Protein AF-A0A7X7BBA7-F1 (afdb_monomer_lite)

Secondary structure (DSSP, 8-state):
-EEEEEESS-BTTTB-TT-EEEEEHHHIIIIITTTTSEEE--HHHHHHHHHHHHHHHHHHHHHHHHHHHHHHHHHT----------

Foldseek 3Di:
DKAWWAFCAADPPAGHHGDIGIGDPCCCPVPCVVVVRIDHDDPVVNVVSVVVVVVVVVVVVVVVVVVVVVVVVVVPDDDDDDDDDD

pLDDT: mean 78.53, std 7.38, range [59.0, 90.94]

Radius of gyration: 23.04 Å; chains: 1; bounding box: 70×30×50 Å

Sequence (86 aa):
MSTELLLLSDIDKLGKAGDVVKVADGYARNYLLPQDLAAPVSKHALRRLEKLRKEREEVSRIQLAEAKEKASKLDNASVTLRAKTV

Structure (mmCIF, N/CA/C/O backbone):
data_AF-A0A7X7BBA7-F1
#
_entry.id   AF-A0A7X7BBA7-F1
#
loop_
_atom_site.group_PDB
_atom_site.id
_atom_site.type_symbol
_atom_site.label_atom_id
_atom_site.label_alt_id
_atom_site.label_comp_id
_atom_site.label_asym_id
_atom_site.label_entity_id
_atom_site.label_seq_id
_atom_site.pdbx_PDB_ins_code
_atom_site.Cartn_x
_atom_site.Cartn_y
_atom_site.Cartn_z
_atom_site.occupancy
_atom_site.B_iso_or_equiv
_atom_site.auth_seq_id
_atom_site.auth_comp_id
_atom_site.auth_asym_id
_atom_site.auth_atom_id
_atom_site.pdbx_PDB_model_num
ATOM 1 N N . MET A 1 1 ? 22.227 -1.620 -15.753 1.00 64.06 1 MET A N 1
ATOM 2 C CA . MET A 1 1 ? 21.364 -0.455 -15.469 1.00 64.06 1 MET A CA 1
ATOM 3 C C . MET A 1 1 ? 20.153 -0.929 -14.684 1.00 64.06 1 MET A C 1
ATOM 5 O O . MET A 1 1 ? 19.658 -2.019 -14.964 1.00 64.06 1 MET A O 1
ATOM 9 N N . SER A 1 2 ? 19.751 -0.173 -13.668 1.00 74.56 2 SER A N 1
ATOM 10 C CA . SER A 1 2 ? 18.671 -0.535 -12.747 1.00 74.56 2 SER A CA 1
ATOM 11 C C . SER A 1 2 ? 17.790 0.686 -12.507 1.00 74.56 2 SER A C 1
ATOM 13 O O . SER A 1 2 ? 18.319 1.725 -12.103 1.00 74.56 2 SER 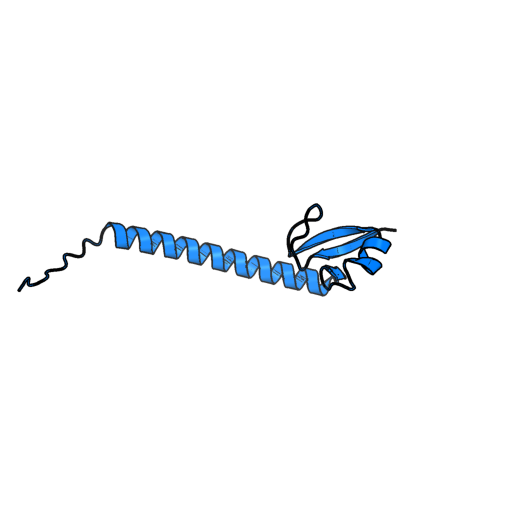A O 1
ATOM 15 N N . THR A 1 3 ? 16.487 0.545 -12.718 1.00 83.19 3 THR A N 1
ATOM 16 C CA . THR A 1 3 ? 15.490 1.611 -12.597 1.00 83.19 3 THR A CA 1
ATOM 17 C C . THR A 1 3 ? 14.647 1.389 -11.345 1.00 83.19 3 THR A C 1
ATOM 19 O O . THR A 1 3 ? 14.272 0.259 -11.028 1.00 83.19 3 THR A O 1
ATOM 22 N N . GLU A 1 4 ? 14.360 2.469 -10.623 1.00 83.94 4 GLU A N 1
ATOM 23 C CA . GLU A 1 4 ? 13.449 2.457 -9.479 1.00 83.94 4 GLU A CA 1
ATOM 24 C C . GLU A 1 4 ? 12.019 2.700 -9.961 1.00 83.94 4 GLU A C 1
ATOM 26 O O . GLU A 1 4 ? 11.735 3.670 -10.672 1.00 83.94 4 GLU A O 1
ATOM 31 N N . LEU A 1 5 ? 11.124 1.794 -9.583 1.00 82.38 5 LEU A N 1
ATOM 32 C CA . LEU A 1 5 ? 9.714 1.821 -9.940 1.00 82.38 5 LEU A CA 1
ATOM 33 C C . LEU A 1 5 ? 8.858 1.681 -8.685 1.00 82.38 5 LEU A C 1
ATOM 35 O O . LEU A 1 5 ? 9.215 0.974 -7.744 1.00 82.38 5 LEU A O 1
ATOM 39 N N . LEU A 1 6 ? 7.716 2.357 -8.693 1.00 84.06 6 LEU A N 1
ATOM 40 C CA . LEU A 1 6 ? 6.670 2.186 -7.700 1.00 84.06 6 LEU A CA 1
ATOM 41 C C . LEU A 1 6 ? 5.698 1.122 -8.201 1.00 84.06 6 LEU A C 1
ATOM 43 O O . LEU A 1 6 ? 5.102 1.302 -9.260 1.00 84.06 6 LEU A O 1
ATOM 47 N N . LEU A 1 7 ? 5.497 0.057 -7.433 1.00 85.62 7 LEU A N 1
ATOM 48 C CA . LEU A 1 7 ? 4.504 -0.960 -7.764 1.00 85.62 7 LEU A CA 1
ATOM 49 C C . LEU A 1 7 ? 3.090 -0.420 -7.537 1.00 85.62 7 LEU A C 1
ATOM 51 O O . LEU A 1 7 ? 2.790 0.146 -6.488 1.00 85.62 7 LEU A O 1
ATOM 55 N N . LEU A 1 8 ? 2.216 -0.601 -8.522 1.00 82.69 8 LEU A N 1
ATOM 56 C CA . LEU A 1 8 ? 0.790 -0.279 -8.428 1.00 82.69 8 LEU A CA 1
ATOM 57 C C . LEU A 1 8 ? -0.036 -1.498 -8.003 1.00 82.69 8 LEU A C 1
ATOM 59 O O . LEU A 1 8 ? -1.094 -1.334 -7.402 1.00 82.69 8 LEU A O 1
ATOM 63 N N . SER A 1 9 ? 0.467 -2.699 -8.290 1.00 80.75 9 SER A N 1
ATOM 64 C CA . SER A 1 9 ? -0.167 -3.979 -7.970 1.00 80.75 9 SER A CA 1
ATOM 65 C C . SER A 1 9 ? 0.774 -4.876 -7.169 1.00 80.75 9 SER A C 1
ATOM 67 O O . SER A 1 9 ? 1.995 -4.717 -7.236 1.00 80.75 9 SER A O 1
ATOM 69 N N . ASP A 1 10 ? 0.203 -5.822 -6.424 1.00 85.25 10 ASP A N 1
ATOM 70 C CA . ASP A 1 10 ? 0.965 -6.867 -5.740 1.00 85.25 10 ASP A CA 1
ATOM 71 C C . ASP A 1 10 ? 1.558 -7.825 -6.781 1.00 85.25 10 ASP A C 1
ATOM 73 O O . ASP A 1 10 ? 0.839 -8.347 -7.636 1.00 85.25 10 ASP A O 1
ATOM 77 N N . ILE A 1 11 ? 2.871 -8.054 -6.723 1.00 82.94 11 ILE A N 1
ATOM 78 C CA . ILE A 1 11 ? 3.561 -8.969 -7.637 1.00 82.94 11 ILE A CA 1
ATOM 79 C C . ILE A 1 11 ? 4.374 -9.956 -6.815 1.00 82.94 11 ILE A C 1
ATOM 81 O O . ILE A 1 11 ? 5.270 -9.571 -6.053 1.00 82.94 11 ILE A O 1
ATOM 85 N N . ASP A 1 12 ? 4.107 -11.242 -7.031 1.00 78.00 12 ASP A N 1
ATOM 86 C CA . ASP A 1 12 ? 4.868 -12.317 -6.412 1.00 78.00 12 ASP A CA 1
ATOM 87 C C . ASP A 1 12 ? 6.364 -12.150 -6.708 1.00 78.00 12 ASP A C 1
ATOM 89 O O . ASP A 1 12 ? 6.786 -12.037 -7.860 1.00 78.00 12 ASP A O 1
ATOM 93 N N . LYS A 1 13 ? 7.168 -12.167 -5.636 1.00 81.25 13 LYS A N 1
ATOM 94 C CA . LYS A 1 13 ? 8.636 -11.989 -5.601 1.00 81.25 13 LYS A CA 1
ATOM 95 C C . LYS A 1 13 ? 9.164 -10.551 -5.680 1.00 81.25 13 LYS A C 1
ATOM 97 O O . LYS A 1 13 ? 10.348 -10.375 -5.404 1.00 81.25 13 LYS A O 1
ATOM 102 N N . LEU A 1 14 ? 8.350 -9.542 -6.010 1.00 81.00 14 LEU A N 1
ATOM 103 C CA . LEU A 1 14 ? 8.798 -8.138 -6.014 1.00 81.00 14 LEU A CA 1
ATOM 104 C C . LEU A 1 14 ? 8.343 -7.355 -4.785 1.00 81.00 14 LEU A C 1
ATOM 106 O O . LEU A 1 14 ? 9.147 -6.618 -4.220 1.00 81.00 14 LEU A O 1
ATOM 110 N N . GLY A 1 15 ? 7.089 -7.508 -4.363 1.00 83.50 15 GLY A N 1
ATOM 111 C CA . GLY A 1 15 ? 6.552 -6.759 -3.230 1.00 83.50 15 GLY A CA 1
ATOM 112 C C . GLY A 1 15 ? 5.075 -6.431 -3.382 1.00 83.50 15 GLY A C 1
ATOM 113 O O . GLY A 1 15 ? 4.391 -6.965 -4.259 1.00 83.50 15 GLY A O 1
ATOM 114 N N . LYS A 1 16 ? 4.594 -5.555 -2.498 1.00 83.50 16 LYS A N 1
ATOM 115 C CA . LYS A 1 16 ? 3.196 -5.134 -2.475 1.00 83.50 16 LYS A CA 1
ATOM 116 C C . LYS A 1 16 ? 2.976 -3.823 -3.227 1.00 83.50 16 LYS A C 1
ATOM 118 O O . LYS A 1 16 ? 3.900 -3.039 -3.451 1.00 83.50 16 LYS A O 1
ATOM 123 N N . ALA A 1 17 ? 1.722 -3.564 -3.576 1.00 79.44 17 ALA A N 1
ATOM 124 C CA . ALA A 1 17 ? 1.262 -2.305 -4.130 1.00 79.44 17 ALA A CA 1
ATOM 125 C C . ALA A 1 17 ? 1.645 -1.137 -3.203 1.00 79.44 17 ALA A C 1
ATOM 127 O O . ALA A 1 17 ? 1.312 -1.105 -2.014 1.00 79.44 17 ALA A O 1
ATOM 128 N N . GLY A 1 18 ? 2.341 -0.151 -3.764 1.00 78.81 18 GLY A N 1
ATOM 129 C CA . GLY A 1 18 ? 2.845 1.026 -3.062 1.00 78.81 18 GLY A CA 1
ATOM 130 C C . GLY A 1 18 ? 4.296 0.927 -2.590 1.00 78.81 18 GLY A C 1
ATOM 131 O O . GLY A 1 18 ? 4.784 1.889 -1.992 1.00 78.81 18 GLY A O 1
ATOM 132 N N . ASP A 1 19 ? 4.991 -0.180 -2.855 1.00 81.38 19 ASP A N 1
ATOM 133 C CA . ASP A 1 19 ? 6.413 -0.309 -2.543 1.00 81.38 19 ASP A CA 1
ATOM 134 C C . ASP A 1 19 ? 7.294 0.181 -3.697 1.00 81.38 19 ASP A C 1
ATOM 136 O O . ASP A 1 19 ? 6.968 0.041 -4.880 1.00 81.38 19 ASP A O 1
ATOM 140 N N . VAL A 1 20 ? 8.426 0.789 -3.337 1.00 83.19 20 VAL A N 1
ATOM 141 C CA . VAL A 1 20 ? 9.441 1.240 -4.292 1.00 83.19 20 VAL A CA 1
ATOM 142 C C . VAL A 1 20 ? 10.493 0.152 -4.418 1.00 83.19 20 VAL A C 1
ATOM 144 O O . VAL A 1 20 ? 11.187 -0.165 -3.453 1.00 83.19 20 VAL A O 1
ATOM 147 N N . VAL A 1 21 ? 10.617 -0.411 -5.616 1.00 83.69 21 VAL A N 1
ATOM 148 C CA . VAL A 1 21 ? 11.529 -1.516 -5.907 1.00 83.69 21 VAL A CA 1
ATOM 149 C C . VAL A 1 21 ? 12.495 -1.138 -7.017 1.00 83.69 21 VAL A C 1
ATOM 151 O O . VAL A 1 21 ? 12.160 -0.428 -7.968 1.00 83.69 21 VAL A O 1
ATOM 154 N N . LYS A 1 22 ? 13.726 -1.631 -6.894 1.00 87.44 22 LYS A N 1
ATOM 155 C CA . LYS A 1 22 ? 14.779 -1.428 -7.884 1.00 87.44 22 LYS A CA 1
ATOM 156 C C . LYS A 1 22 ? 14.865 -2.656 -8.779 1.00 87.44 22 LYS A C 1
ATOM 158 O O . LYS A 1 22 ? 15.225 -3.735 -8.318 1.00 87.44 22 LYS A O 1
ATOM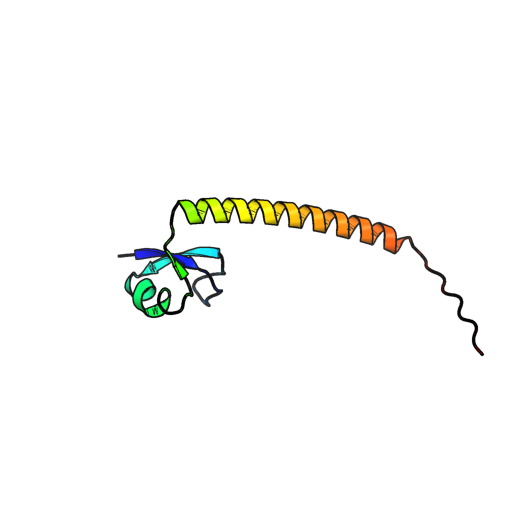 163 N N . VAL A 1 23 ? 14.544 -2.492 -10.057 1.00 87.44 23 VAL A N 1
ATOM 164 C CA . VAL A 1 23 ? 14.490 -3.591 -11.031 1.00 87.44 23 VAL A CA 1
ATOM 165 C C . VAL A 1 23 ? 15.418 -3.337 -12.211 1.00 87.44 23 VAL A C 1
ATOM 167 O O . VAL A 1 23 ? 15.885 -2.220 -12.438 1.00 87.44 23 VAL A O 1
ATOM 170 N N . ALA A 1 24 ? 15.697 -4.380 -12.989 1.00 89.69 24 ALA A N 1
ATOM 171 C CA . ALA A 1 24 ? 16.422 -4.233 -14.244 1.00 89.69 24 ALA A CA 1
ATOM 172 C C . ALA A 1 24 ? 15.597 -3.427 -15.261 1.00 89.69 24 ALA A C 1
ATOM 174 O O . ALA A 1 24 ? 14.392 -3.638 -15.405 1.00 89.69 24 ALA A O 1
ATOM 175 N N . ASP A 1 25 ? 16.257 -2.555 -16.023 1.00 87.19 25 ASP A N 1
ATOM 176 C CA . ASP A 1 25 ? 15.597 -1.670 -16.995 1.00 87.19 25 ASP A CA 1
ATOM 177 C C . ASP A 1 25 ? 14.752 -2.412 -18.038 1.00 87.19 25 ASP A C 1
ATOM 179 O O . ASP A 1 25 ? 13.711 -1.911 -18.462 1.00 87.19 25 ASP A O 1
ATOM 183 N N . GLY A 1 26 ? 15.193 -3.601 -18.462 1.00 89.19 26 GLY A N 1
ATOM 184 C CA . GLY A 1 26 ? 14.444 -4.429 -19.408 1.00 89.19 26 GLY A CA 1
ATOM 185 C C . GLY A 1 26 ? 13.150 -4.970 -18.802 1.00 89.19 26 GLY A C 1
ATOM 186 O O . GLY A 1 26 ? 12.121 -4.992 -19.468 1.00 89.19 26 GLY A O 1
ATOM 187 N N . TYR A 1 27 ? 13.173 -5.335 -17.519 1.00 87.81 27 TYR A N 1
ATOM 188 C CA . TYR A 1 27 ? 11.987 -5.814 -16.808 1.00 87.81 27 TYR A CA 1
ATOM 189 C C . TYR A 1 27 ? 10.981 -4.681 -16.567 1.00 87.81 27 TYR A C 1
ATOM 191 O O . TYR A 1 27 ? 9.781 -4.851 -16.780 1.00 87.81 27 TYR A O 1
ATOM 199 N N . ALA A 1 28 ? 11.482 -3.490 -16.229 1.00 86.69 28 ALA A N 1
ATOM 200 C CA . ALA A 1 28 ? 10.687 -2.270 -16.171 1.00 86.69 28 ALA A CA 1
ATOM 201 C C . ALA A 1 28 ? 9.963 -1.997 -17.500 1.00 86.69 28 ALA A C 1
ATOM 203 O O . ALA A 1 28 ? 8.741 -1.888 -17.521 1.00 86.69 28 ALA A O 1
ATOM 204 N N . ARG A 1 29 ? 10.709 -1.904 -18.611 1.00 87.12 29 ARG A N 1
ATOM 205 C CA . ARG A 1 29 ? 10.179 -1.467 -19.915 1.00 87.12 29 ARG A CA 1
ATOM 206 C C . ARG A 1 29 ? 9.331 -2.506 -20.638 1.00 87.12 29 ARG A C 1
ATOM 208 O O . ARG A 1 29 ? 8.396 -2.115 -21.322 1.00 87.12 29 ARG A O 1
ATOM 215 N N . ASN A 1 30 ? 9.645 -3.793 -20.500 1.00 90.94 30 ASN A N 1
ATOM 216 C CA . ASN A 1 30 ? 8.977 -4.842 -21.276 1.00 90.94 30 ASN A CA 1
ATOM 217 C C . ASN A 1 30 ? 7.800 -5.486 -20.535 1.00 90.94 30 ASN A C 1
ATOM 219 O O . ASN A 1 30 ? 6.936 -6.065 -21.185 1.00 90.94 30 ASN A O 1
ATOM 223 N N . TYR A 1 31 ? 7.773 -5.425 -19.199 1.00 86.38 31 TYR A N 1
ATOM 224 C CA . TYR A 1 31 ? 6.766 -6.121 -18.392 1.00 86.38 31 TYR A CA 1
ATOM 225 C C . TYR A 1 31 ? 5.967 -5.165 -17.506 1.00 86.38 31 TYR A C 1
ATOM 227 O O . TYR A 1 31 ? 4.749 -5.096 -17.627 1.00 86.38 31 TYR A O 1
ATOM 235 N N . LEU A 1 32 ? 6.638 -4.389 -16.651 1.00 86.44 32 LEU A N 1
ATOM 236 C CA . LEU A 1 32 ? 5.945 -3.609 -15.620 1.00 86.44 32 LEU A CA 1
ATOM 237 C C . LEU A 1 32 ? 5.240 -2.355 -16.154 1.00 86.44 32 LEU A C 1
ATOM 239 O O . LEU A 1 32 ? 4.126 -2.063 -15.730 1.00 86.44 32 LEU A O 1
ATOM 243 N N . LEU A 1 33 ? 5.885 -1.621 -17.066 1.00 85.06 33 LEU A N 1
ATOM 244 C CA . LEU A 1 33 ? 5.346 -0.394 -17.661 1.00 85.06 33 LEU A CA 1
ATOM 245 C C . LEU A 1 33 ? 4.190 -0.664 -18.644 1.00 85.06 33 LEU A C 1
ATOM 247 O O . LEU A 1 33 ? 3.182 0.022 -18.534 1.00 85.06 33 LEU A O 1
ATOM 251 N N . PRO A 1 34 ? 4.268 -1.642 -19.573 1.00 87.62 34 PRO A N 1
ATOM 252 C CA . PRO A 1 34 ? 3.179 -1.884 -20.524 1.00 87.62 34 PRO A CA 1
ATOM 253 C C . PRO A 1 34 ? 1.930 -2.516 -19.900 1.00 87.62 34 PRO A C 1
ATOM 255 O O . PRO A 1 34 ? 0.857 -2.424 -20.482 1.00 87.62 34 PRO A O 1
ATOM 258 N N . GLN A 1 35 ? 2.070 -3.192 -18.754 1.00 86.50 35 GLN A N 1
ATOM 259 C CA . GLN A 1 35 ? 0.951 -3.816 -18.038 1.00 86.50 35 GLN A CA 1
ATOM 260 C C . GLN A 1 35 ? 0.378 -2.925 -16.924 1.00 86.50 35 GLN A C 1
ATOM 262 O O . GLN A 1 35 ? -0.420 -3.405 -16.124 1.00 86.50 35 GLN A O 1
ATOM 267 N N . ASP A 1 36 ? 0.818 -1.665 -16.822 1.00 82.31 36 ASP A N 1
ATOM 268 C CA . ASP A 1 36 ? 0.424 -0.729 -15.757 1.00 82.31 36 ASP A CA 1
ATOM 269 C C . ASP A 1 36 ? 0.629 -1.284 -14.330 1.00 82.31 36 ASP A C 1
ATOM 271 O O . ASP A 1 36 ? -0.019 -0.876 -13.365 1.00 82.31 36 ASP A O 1
ATOM 275 N N . LEU A 1 37 ? 1.574 -2.216 -14.170 1.00 83.81 37 LEU A N 1
ATOM 276 C CA . LEU A 1 37 ? 1.893 -2.839 -12.885 1.00 83.81 37 LEU A CA 1
ATOM 277 C C . LEU A 1 37 ? 2.836 -1.974 -12.045 1.00 83.81 37 LEU A C 1
ATOM 279 O O . LEU A 1 37 ? 2.900 -2.140 -10.824 1.00 83.81 37 LEU A O 1
ATOM 283 N N . ALA A 1 38 ? 3.572 -1.055 -12.676 1.00 83.88 38 ALA A N 1
ATOM 284 C CA . ALA A 1 38 ? 4.450 -0.129 -11.978 1.00 83.88 38 ALA A CA 1
ATOM 285 C C . ALA A 1 38 ? 4.560 1.233 -12.674 1.00 83.88 38 ALA A C 1
ATOM 287 O O . ALA A 1 38 ? 4.536 1.332 -13.899 1.00 83.88 38 ALA A O 1
ATOM 288 N N . ALA A 1 39 ? 4.756 2.281 -11.879 1.00 81.06 39 ALA A N 1
ATOM 289 C CA . ALA A 1 39 ? 4.934 3.651 -12.341 1.00 81.06 39 ALA A CA 1
ATOM 290 C C . ALA A 1 39 ? 6.362 4.162 -12.070 1.00 81.06 39 ALA A C 1
ATOM 292 O O . ALA A 1 39 ? 6.979 3.785 -11.066 1.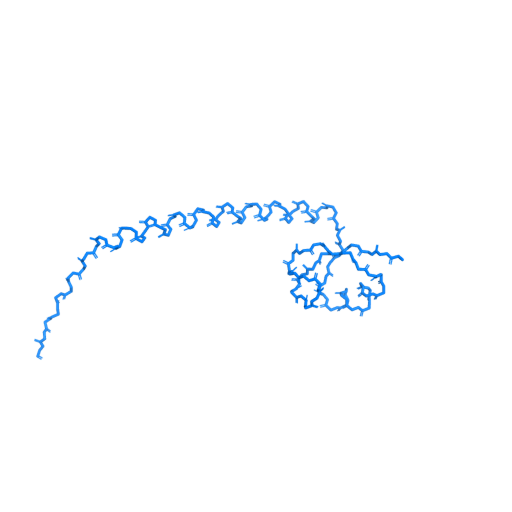00 81.06 39 ALA A O 1
ATOM 293 N N . PRO A 1 40 ? 6.898 5.058 -12.921 1.00 80.50 40 PRO A N 1
ATOM 294 C CA . PRO A 1 40 ? 8.172 5.719 -12.668 1.00 80.50 40 PRO A CA 1
ATOM 295 C C . PRO A 1 40 ? 8.135 6.515 -11.363 1.00 80.50 40 PRO A C 1
ATOM 297 O O . PRO A 1 40 ? 7.207 7.286 -11.097 1.00 80.50 40 PRO A O 1
ATOM 300 N N . VAL A 1 41 ? 9.181 6.348 -10.554 1.00 74.50 41 VAL A N 1
ATOM 301 C CA . VAL A 1 41 ? 9.324 7.048 -9.277 1.00 74.50 41 VAL A CA 1
ATOM 302 C C . VAL A 1 41 ? 9.646 8.518 -9.543 1.00 74.50 41 VAL A C 1
ATOM 304 O O . VAL A 1 41 ? 10.795 8.921 -9.701 1.00 74.50 41 VAL A O 1
ATOM 307 N N . SER A 1 42 ? 8.610 9.354 -9.587 1.00 76.81 42 SER A N 1
ATOM 308 C CA . SER A 1 42 ? 8.780 10.804 -9.517 1.00 76.81 42 SER A CA 1
ATOM 309 C C . SER A 1 42 ? 8.898 11.233 -8.055 1.00 76.81 42 SER A C 1
ATOM 311 O O . SER A 1 42 ? 8.070 10.855 -7.222 1.00 76.81 42 SER A O 1
ATOM 313 N N . LYS A 1 43 ? 9.877 12.091 -7.733 1.00 67.69 43 LYS A N 1
ATOM 314 C CA . LYS A 1 43 ? 10.040 12.680 -6.385 1.00 67.69 43 LYS A CA 1
ATOM 315 C C . LYS A 1 43 ? 8.752 13.343 -5.870 1.00 67.69 43 LYS A C 1
ATOM 317 O O . LYS A 1 43 ? 8.505 13.361 -4.666 1.00 67.69 43 LYS A O 1
ATOM 322 N N . HIS A 1 44 ? 7.914 13.861 -6.770 1.00 68.56 44 HIS A N 1
ATOM 323 C CA . HIS A 1 44 ? 6.610 14.432 -6.427 1.00 68.56 44 HIS A CA 1
ATOM 324 C C . HIS A 1 44 ? 5.571 13.364 -6.061 1.00 68.56 44 HIS A C 1
ATOM 326 O O . HIS A 1 44 ? 4.822 13.545 -5.101 1.00 68.56 44 HIS A O 1
ATOM 332 N N . ALA A 1 45 ? 5.546 12.246 -6.792 1.00 66.94 45 ALA A N 1
ATOM 333 C CA . ALA A 1 45 ? 4.638 11.132 -6.529 1.00 66.94 45 ALA A CA 1
ATOM 334 C C . ALA A 1 45 ? 4.965 10.451 -5.192 1.00 66.94 45 ALA A C 1
ATOM 336 O O . ALA A 1 45 ? 4.057 10.198 -4.405 1.00 66.94 45 ALA A O 1
ATOM 337 N N . LEU A 1 46 ? 6.256 10.268 -4.890 1.00 69.88 46 LEU A N 1
ATOM 338 C CA . LEU A 1 46 ? 6.741 9.742 -3.608 1.00 69.88 46 LEU A CA 1
ATOM 339 C C . LEU A 1 46 ? 6.260 10.579 -2.417 1.00 69.88 46 LEU A C 1
ATOM 341 O O . LEU A 1 46 ? 5.614 10.057 -1.514 1.00 69.88 46 LEU A O 1
ATOM 345 N N . ARG A 1 47 ? 6.487 11.899 -2.451 1.00 70.81 47 ARG A N 1
ATOM 346 C CA . ARG A 1 47 ? 6.037 12.806 -1.381 1.00 70.81 47 ARG A CA 1
ATOM 347 C C . ARG A 1 47 ? 4.520 12.794 -1.201 1.00 70.81 47 ARG A C 1
ATOM 349 O O . ARG A 1 47 ? 4.029 12.886 -0.078 1.00 70.81 47 ARG A O 1
ATOM 356 N N . ARG A 1 48 ? 3.765 12.689 -2.300 1.00 69.62 48 ARG A N 1
ATOM 357 C CA . ARG A 1 48 ? 2.300 12.612 -2.251 1.00 69.62 48 ARG A CA 1
ATOM 358 C C . ARG A 1 48 ? 1.832 11.296 -1.633 1.00 69.62 48 ARG A C 1
ATOM 360 O O . ARG A 1 48 ? 0.908 11.312 -0.827 1.00 69.62 48 ARG A O 1
ATOM 367 N N . LEU A 1 49 ? 2.480 10.185 -1.973 1.00 69.44 49 LEU A N 1
ATOM 368 C CA . LEU A 1 49 ? 2.178 8.868 -1.417 1.00 69.44 49 LEU A CA 1
ATOM 369 C C . LEU A 1 49 ? 2.539 8.761 0.058 1.00 69.44 49 LEU A C 1
ATOM 371 O O . LEU A 1 49 ? 1.739 8.236 0.820 1.00 69.44 49 LEU A O 1
ATOM 375 N N . GLU A 1 50 ? 3.682 9.295 0.480 1.00 72.81 50 GLU A N 1
ATOM 376 C CA . GLU A 1 50 ? 4.049 9.352 1.898 1.00 72.81 50 GLU A CA 1
ATOM 377 C C . GLU A 1 50 ? 3.039 10.164 2.708 1.00 72.81 50 GLU A C 1
ATOM 379 O O . GLU A 1 50 ? 2.631 9.745 3.790 1.00 72.81 50 GLU A O 1
ATOM 384 N N . LYS A 1 51 ? 2.591 11.305 2.171 1.00 76.25 51 LYS A N 1
ATOM 385 C CA . LYS A 1 51 ? 1.563 12.126 2.815 1.00 76.25 51 LYS A CA 1
ATOM 386 C C . LYS A 1 51 ? 0.236 11.369 2.934 1.00 76.25 51 LYS A C 1
ATOM 388 O O . LYS A 1 51 ? -0.323 11.301 4.022 1.00 76.25 51 LYS A O 1
ATOM 393 N N . LEU A 1 52 ? -0.214 10.736 1.849 1.00 74.38 52 LEU A N 1
ATOM 394 C CA . LEU A 1 52 ? -1.435 9.925 1.841 1.00 74.38 52 LEU A CA 1
ATOM 395 C C . LEU A 1 52 ? -1.333 8.690 2.750 1.00 74.38 52 LEU A C 1
ATOM 397 O O . LEU A 1 52 ? -2.317 8.333 3.390 1.00 74.38 52 LEU A O 1
ATOM 401 N N . ARG A 1 53 ? -0.165 8.036 2.828 1.00 76.69 53 ARG A N 1
ATOM 402 C CA . ARG A 1 53 ? 0.084 6.918 3.755 1.00 76.69 53 ARG A CA 1
ATOM 403 C C . ARG A 1 53 ? -0.046 7.386 5.202 1.00 76.69 53 ARG A C 1
ATOM 405 O O . ARG A 1 53 ? -0.814 6.786 5.942 1.00 76.69 53 ARG A O 1
ATOM 412 N N . LYS A 1 54 ? 0.608 8.493 5.571 1.00 75.06 54 LYS A N 1
ATOM 413 C CA . LYS A 1 54 ? 0.501 9.072 6.921 1.00 75.06 54 LYS A CA 1
ATOM 414 C C . LYS A 1 54 ? -0.932 9.460 7.280 1.00 75.06 54 LYS A C 1
ATOM 416 O O . LYS A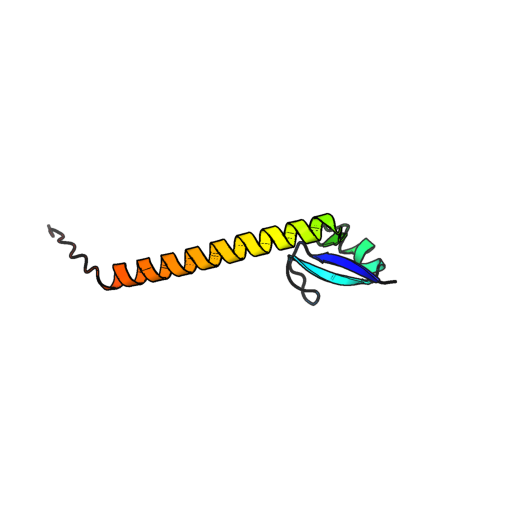 1 54 ? -1.384 9.160 8.378 1.00 75.06 54 LYS A O 1
ATOM 421 N N . GLU A 1 55 ? -1.658 10.086 6.355 1.00 76.75 55 GLU A N 1
ATOM 422 C CA . GLU A 1 55 ? -3.069 10.437 6.560 1.00 76.75 55 GLU A CA 1
ATOM 423 C C . GLU A 1 55 ? -3.938 9.185 6.766 1.00 76.75 55 GLU A C 1
ATOM 425 O O . GLU A 1 55 ? -4.759 9.151 7.681 1.00 76.75 55 GLU A O 1
ATOM 430 N N . ARG A 1 56 ? -3.733 8.121 5.975 1.00 72.06 56 ARG A N 1
ATOM 431 C CA . ARG A 1 56 ? -4.465 6.853 6.147 1.00 72.06 56 ARG A CA 1
ATOM 432 C C . ARG A 1 56 ? -4.119 6.132 7.445 1.00 72.06 56 ARG A C 1
ATOM 434 O O . ARG A 1 56 ? -5.018 5.580 8.070 1.00 72.06 56 ARG A O 1
ATOM 441 N N . GLU A 1 57 ? -2.851 6.114 7.843 1.00 77.12 57 GLU A N 1
ATOM 442 C CA . GLU A 1 57 ? -2.420 5.509 9.109 1.00 77.12 57 GLU A CA 1
ATOM 443 C C . GLU A 1 57 ? -3.047 6.221 10.309 1.00 77.12 57 GLU A C 1
ATOM 445 O O . GLU A 1 57 ? -3.507 5.566 11.246 1.00 77.12 57 GLU A O 1
ATOM 450 N N . GLU A 1 58 ? -3.138 7.551 10.256 1.00 78.44 58 GLU A N 1
ATOM 451 C CA . GLU A 1 58 ? -3.784 8.339 11.303 1.00 78.44 58 GLU A CA 1
ATOM 452 C C . GLU A 1 58 ? -5.281 8.028 11.400 1.00 78.44 58 GLU A C 1
ATOM 454 O O . GLU A 1 58 ? -5.780 7.695 12.476 1.00 78.44 58 GLU A O 1
ATOM 459 N N . VAL A 1 59 ? -5.986 8.027 10.264 1.00 79.50 59 VAL A N 1
ATOM 460 C CA . VAL A 1 59 ? -7.411 7.665 10.209 1.00 79.50 59 VAL A CA 1
ATOM 461 C C . VAL A 1 59 ? -7.635 6.232 10.693 1.00 79.50 59 VAL A C 1
ATOM 463 O O . VAL A 1 59 ? -8.554 5.982 11.472 1.00 79.50 59 VAL A O 1
ATOM 466 N N . SER A 1 60 ? -6.780 5.291 10.288 1.00 74.38 60 SER A N 1
ATOM 467 C CA . SER A 1 60 ? -6.883 3.895 10.712 1.00 74.38 60 SER A CA 1
ATOM 468 C C . SER A 1 60 ? -6.699 3.740 12.220 1.00 74.38 60 SER A C 1
ATOM 470 O O . SER A 1 60 ? -7.410 2.934 12.820 1.00 74.38 60 SER A O 1
ATOM 472 N N . ARG A 1 61 ? -5.791 4.500 12.851 1.00 78.00 61 ARG A N 1
ATOM 473 C CA . ARG A 1 61 ? -5.632 4.493 14.315 1.00 78.00 61 ARG A CA 1
ATOM 474 C C . ARG A 1 61 ? -6.873 5.011 15.028 1.00 78.00 61 ARG A C 1
ATOM 476 O O . ARG A 1 61 ? -7.310 4.379 15.988 1.00 78.00 61 ARG A O 1
ATOM 483 N N . ILE A 1 62 ? -7.442 6.115 14.547 1.00 83.50 62 ILE A N 1
ATOM 484 C CA . ILE A 1 62 ? -8.656 6.707 15.124 1.00 83.50 62 ILE A CA 1
ATOM 485 C C . ILE A 1 62 ? -9.821 5.718 15.024 1.00 83.50 62 ILE A C 1
ATOM 487 O O . ILE A 1 62 ? -10.472 5.433 16.025 1.00 83.50 62 ILE A O 1
ATOM 491 N N . GLN A 1 63 ? -10.025 5.105 13.856 1.00 79.50 63 GLN A N 1
ATOM 492 C CA . GLN A 1 63 ? -11.076 4.102 13.660 1.00 79.50 63 GLN A CA 1
ATOM 493 C C . GLN A 1 63 ? -10.912 2.887 14.581 1.00 79.50 63 GLN A C 1
ATOM 495 O O . GLN A 1 63 ? -11.897 2.384 15.118 1.00 79.50 63 GLN A O 1
ATOM 500 N N . LEU A 1 64 ? -9.677 2.424 14.799 1.00 80.44 64 LEU A N 1
ATOM 501 C CA . LEU A 1 64 ? -9.392 1.317 15.716 1.00 80.44 64 LEU A CA 1
ATOM 502 C C . LEU A 1 64 ? -9.703 1.686 17.172 1.00 80.44 64 LEU A C 1
ATOM 504 O O . LEU A 1 64 ? -10.232 0.859 17.914 1.00 80.44 64 LEU A O 1
ATOM 508 N N . ALA A 1 65 ? -9.385 2.917 17.578 1.00 83.44 65 ALA A N 1
ATOM 509 C CA . ALA A 1 65 ? -9.714 3.426 18.905 1.00 83.44 65 ALA A CA 1
ATOM 510 C C . ALA A 1 65 ? -11.235 3.535 19.099 1.00 83.44 65 ALA A C 1
ATOM 512 O O . ALA A 1 65 ? -11.769 2.973 20.054 1.00 83.44 65 ALA A O 1
ATOM 513 N N . GLU A 1 66 ? -11.949 4.147 18.150 1.00 85.00 66 GLU A N 1
ATOM 514 C CA . GLU A 1 66 ? -13.413 4.246 18.185 1.00 85.00 66 GLU A CA 1
ATOM 515 C C . GLU A 1 66 ? -14.096 2.873 18.188 1.00 85.00 66 GLU A C 1
ATOM 517 O O . GLU A 1 66 ? -15.089 2.671 18.890 1.00 85.00 66 GLU A O 1
ATOM 522 N N . ALA A 1 67 ? -13.585 1.916 17.409 1.00 80.38 67 ALA A N 1
ATOM 523 C CA . ALA A 1 67 ? -14.116 0.558 17.368 1.00 80.38 67 ALA A CA 1
ATOM 524 C C . ALA A 1 67 ? -13.960 -0.147 18.722 1.00 80.38 67 ALA A C 1
ATOM 526 O O . ALA A 1 67 ? -14.901 -0.790 19.185 1.00 80.38 67 ALA A O 1
ATOM 527 N N . LYS A 1 68 ? -12.810 0.020 19.389 1.00 83.06 68 LYS A N 1
ATOM 528 C CA . LYS A 1 68 ? -12.583 -0.514 20.739 1.00 83.06 68 LYS A CA 1
ATOM 529 C C . LYS A 1 68 ? -13.510 0.124 21.768 1.00 83.06 68 LYS A C 1
ATOM 531 O O . LYS A 1 68 ? -14.097 -0.588 22.573 1.00 83.06 68 LYS A O 1
ATOM 536 N N . GLU A 1 69 ? -13.695 1.442 21.719 1.00 84.75 69 GLU A N 1
ATOM 537 C CA . GLU A 1 69 ? -14.629 2.124 22.621 1.00 84.75 69 GLU A CA 1
ATOM 538 C C . GLU A 1 69 ? -16.077 1.665 22.420 1.00 84.75 69 GLU A C 1
ATOM 540 O O . GLU A 1 69 ? -16.806 1.459 23.392 1.00 84.75 69 GLU A O 1
ATOM 545 N N . LYS A 1 70 ? -16.508 1.491 21.165 1.00 82.19 70 LYS A N 1
ATOM 546 C CA . LYS A 1 70 ? -17.844 0.973 20.841 1.00 82.19 70 LYS A CA 1
ATOM 547 C C . LYS A 1 70 ? -18.014 -0.471 21.309 1.00 82.19 70 LYS A C 1
ATOM 549 O O . LYS A 1 70 ? -19.058 -0.775 21.878 1.00 82.19 70 LYS A O 1
ATOM 554 N N . ALA A 1 71 ? -17.005 -1.325 21.134 1.00 81.81 71 ALA A N 1
ATOM 555 C CA . ALA A 1 71 ? -17.029 -2.702 21.628 1.00 81.81 71 ALA A CA 1
ATOM 556 C C . ALA A 1 71 ? -17.225 -2.749 23.153 1.00 81.81 71 ALA A C 1
ATOM 558 O O . ALA A 1 71 ? -18.167 -3.378 23.623 1.00 81.81 71 ALA A O 1
ATOM 559 N N . SER A 1 72 ? -16.451 -1.969 23.916 1.00 80.19 72 SER A N 1
ATOM 560 C CA . SER A 1 72 ? -16.599 -1.895 25.379 1.00 80.19 72 SER A CA 1
ATOM 561 C C . SER A 1 72 ? -17.978 -1.396 25.835 1.00 80.19 72 SER A C 1
ATOM 563 O O . SER A 1 72 ? -18.472 -1.792 26.894 1.00 80.19 72 SER A O 1
ATOM 565 N N . LYS A 1 73 ? -18.615 -0.507 25.061 1.00 79.56 73 LYS A N 1
ATOM 566 C CA . LYS A 1 73 ? -19.984 -0.040 25.338 1.00 79.56 73 LYS A CA 1
ATOM 567 C C . LYS A 1 73 ? -21.029 -1.117 25.039 1.00 79.56 73 LYS A C 1
ATOM 569 O O . LYS A 1 73 ? -22.004 -1.217 25.776 1.00 79.56 73 LYS A O 1
ATOM 574 N N . LEU A 1 74 ? -20.830 -1.901 23.980 1.00 77.38 74 LEU A N 1
ATOM 575 C CA . LEU A 1 74 ? -21.735 -2.981 23.584 1.00 77.38 74 LEU A CA 1
ATOM 576 C C . LEU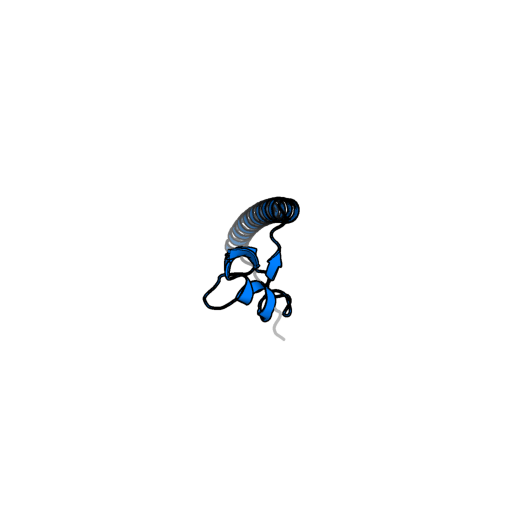 A 1 74 ? -21.649 -4.189 24.522 1.00 77.38 74 LEU A C 1
ATOM 578 O O . LEU A 1 74 ? -22.692 -4.741 24.853 1.00 77.38 74 LEU A O 1
ATOM 582 N N . ASP A 1 75 ? -20.461 -4.543 25.019 1.00 75.62 75 ASP A N 1
ATOM 583 C CA . ASP A 1 75 ? -20.297 -5.651 25.976 1.00 75.62 75 ASP A CA 1
ATOM 584 C C . ASP A 1 75 ? -21.089 -5.431 27.276 1.00 75.62 75 ASP A C 1
ATOM 586 O O . ASP A 1 75 ? -21.574 -6.379 27.889 1.00 75.62 75 ASP A O 1
ATOM 590 N N . ASN A 1 76 ? -21.279 -4.173 27.683 1.00 68.06 76 ASN A N 1
ATOM 591 C CA . ASN A 1 76 ? -22.081 -3.820 28.858 1.00 68.06 76 ASN A CA 1
ATOM 592 C C . ASN A 1 76 ? -23.573 -3.600 28.544 1.00 68.06 76 ASN A C 1
ATOM 594 O O . ASN A 1 76 ? -24.378 -3.410 29.459 1.00 68.06 76 ASN A O 1
ATOM 598 N N . ALA A 1 77 ? -23.968 -3.610 27.269 1.00 66.88 77 ALA A N 1
ATOM 599 C CA . ALA A 1 77 ? -25.341 -3.370 26.847 1.00 66.88 77 ALA A CA 1
ATOM 600 C C . ALA A 1 77 ? -26.097 -4.699 26.698 1.00 66.88 77 ALA A C 1
ATOM 602 O O . ALA A 1 77 ? -26.141 -5.302 25.628 1.00 66.88 77 ALA A O 1
ATOM 603 N N . SER A 1 78 ? -26.753 -5.150 27.770 1.00 63.97 78 SER A N 1
ATOM 604 C CA . SER A 1 78 ? -27.717 -6.252 27.668 1.00 63.97 78 SER A CA 1
ATOM 605 C C . SER A 1 78 ? -29.040 -5.746 27.073 1.00 63.97 78 SER A C 1
ATOM 607 O O . SER A 1 78 ? -29.794 -5.005 27.703 1.00 63.97 78 SER A O 1
ATOM 609 N N . VAL A 1 79 ? -29.336 -6.124 25.826 1.00 69.12 79 VAL A N 1
ATOM 610 C CA . VAL A 1 79 ? -30.611 -5.790 25.172 1.00 69.12 79 VAL A CA 1
ATOM 611 C C . VAL A 1 79 ? -31.589 -6.940 25.386 1.00 69.12 79 VAL A C 1
ATOM 613 O O . VAL A 1 79 ? -31.469 -8.004 24.785 1.00 69.12 79 VAL A O 1
ATOM 616 N N . THR A 1 80 ? -32.578 -6.729 26.254 1.00 71.44 80 THR A N 1
ATOM 617 C CA . THR A 1 80 ? -33.650 -7.709 26.475 1.00 71.44 80 THR A CA 1
ATOM 618 C C . THR A 1 80 ? -34.765 -7.479 25.457 1.00 71.44 80 THR A C 1
ATOM 620 O O . THR A 1 80 ? -35.569 -6.558 25.605 1.00 71.44 80 THR A O 1
ATOM 623 N N . LEU A 1 81 ? -34.829 -8.314 24.419 1.00 66.12 81 LEU A N 1
ATOM 624 C CA . LEU A 1 81 ? -35.921 -8.303 23.444 1.00 66.12 81 LEU A CA 1
ATOM 625 C C . LEU A 1 81 ? -37.096 -9.125 23.985 1.00 66.12 81 LEU A C 1
ATOM 627 O O . LEU A 1 81 ? -37.000 -10.342 24.121 1.00 66.12 81 LEU A O 1
ATOM 631 N N . ARG A 1 82 ? -38.221 -8.471 24.294 1.00 71.69 82 ARG A N 1
ATOM 632 C CA . ARG A 1 82 ? -39.4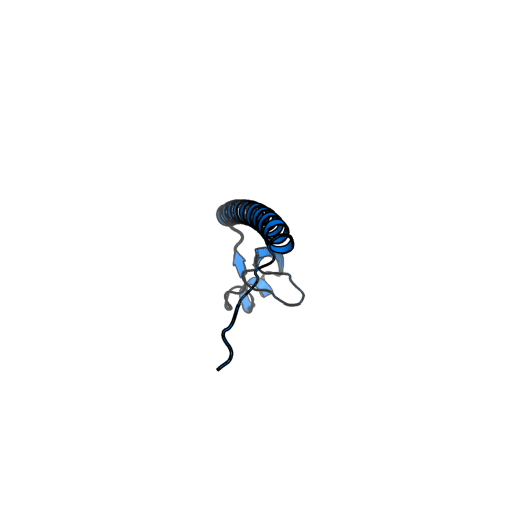72 -9.175 24.609 1.00 71.69 82 ARG A CA 1
ATOM 633 C C . ARG A 1 82 ? -40.251 -9.405 23.321 1.00 71.69 82 ARG A C 1
ATOM 635 O O . ARG A 1 82 ? -40.757 -8.455 22.731 1.00 71.69 82 ARG A O 1
ATOM 642 N N . ALA A 1 83 ? -40.362 -10.663 22.911 1.00 73.81 83 ALA A N 1
ATOM 643 C CA . ALA A 1 83 ? -41.246 -11.085 21.833 1.00 73.81 83 ALA A CA 1
ATOM 644 C C . ALA A 1 83 ? -42.543 -11.653 22.429 1.00 73.81 83 ALA A C 1
ATOM 646 O O . ALA A 1 83 ? -42.503 -12.463 23.355 1.00 73.81 83 ALA A O 1
ATOM 647 N N . LYS A 1 84 ? -43.696 -11.216 21.912 1.00 59.00 84 LYS A N 1
ATOM 648 C CA . LYS A 1 84 ? -44.993 -11.816 22.234 1.00 59.00 84 LYS A CA 1
ATOM 649 C C . LYS A 1 84 ? -45.194 -13.006 21.299 1.00 59.00 84 LYS A C 1
ATOM 651 O O . LYS A 1 84 ? -45.474 -12.808 20.121 1.00 59.00 84 LYS A O 1
ATOM 656 N N . THR A 1 85 ? -45.006 -14.215 21.816 1.00 61.44 85 THR A N 1
ATOM 657 C CA . THR A 1 85 ? -45.342 -15.446 21.094 1.00 61.44 85 THR A CA 1
ATOM 658 C C . THR A 1 85 ? -46.865 -15.558 21.001 1.00 61.44 85 THR A C 1
ATOM 660 O O . THR A 1 85 ? -47.553 -15.377 22.009 1.00 61.44 85 THR A O 1
ATOM 663 N N . VAL A 1 86 ? -47.362 -15.769 19.781 1.00 59.44 86 VAL A N 1
ATOM 664 C CA . VAL A 1 86 ? -48.766 -16.073 19.457 1.00 59.44 86 VAL A CA 1
ATOM 665 C C . VAL A 1 86 ? -48.951 -17.580 19.460 1.00 59.44 86 VAL A C 1
ATOM 667 O O . VAL A 1 86 ? -48.023 -18.263 18.971 1.00 59.44 86 VAL A O 1
#